Protein AF-A0A923JVB5-F1 (afdb_monomer)

Solvent-accessible surface area (backbone atoms only — not comparable to full-atom values): 5100 Å² total; per-residue (Å²): 138,82,62,31,27,63,38,76,29,56,26,64,45,84,48,101,91,44,76,42,79,76,46,65,43,67,55,70,44,48,46,70,63,52,51,54,51,35,52,52,42,52,52,48,37,53,51,34,52,55,46,27,76,74,33,71,91,47,27,66,64,33,50,53,51,36,51,53,42,50,38,50,39,48,20,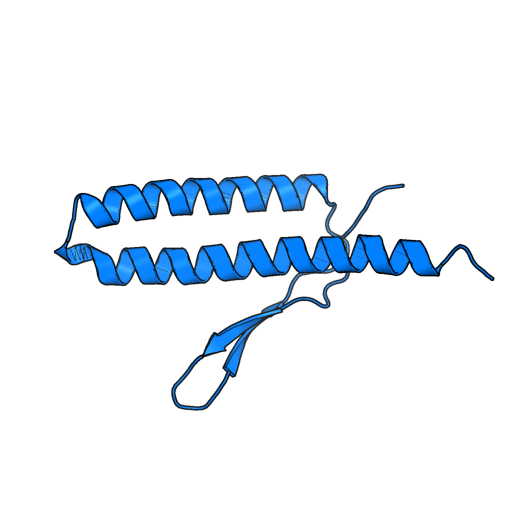51,52,51,15,39,49,51,31,56,54,56,55,71,65,70,80,76,126

Mean predicted aligned error: 5.57 Å

Organism: NCBI:txid2745493

Secondary structure (DSSP, 8-state):
---B--S--EEEEEETTEEEEEEEPPTT-BHHHHHHHHHHHHHHHHHHHHHHHH-GGGHHHHHHHHHHHHHHHHHHHHHHHHHHHHHHTTT--

Foldseek 3Di:
DWQWFPQPFFQWDQDPVGTDTPDTDDTDHTPVVLVVLLVVLVVLLVVLVVVCVVDVVCVVVSVVSNVVSVSVSVRSVVRSVVSVVVVVPPPPD

Structure (mmCIF, N/CA/C/O backbone):
data_AF-A0A923JVB5-F1
#
_entry.id   AF-A0A923JVB5-F1
#
loop_
_atom_site.group_PDB
_atom_site.id
_atom_site.type_symbol
_atom_site.label_atom_id
_atom_site.label_alt_id
_atom_site.label_comp_id
_atom_site.label_asym_id
_atom_site.label_entity_id
_atom_site.label_seq_id
_atom_site.pdbx_PDB_ins_code
_atom_site.Cartn_x
_atom_site.Cartn_y
_atom_site.Cartn_z
_atom_site.occupancy
_atom_site.B_iso_or_equiv
_atom_site.auth_seq_id
_atom_site.auth_comp_id
_atom_site.auth_asym_id
_atom_site.auth_atom_id
_atom_site.pdbx_PDB_model_num
ATOM 1 N N . MET A 1 1 ? -3.505 5.430 25.026 1.00 55.50 1 MET A N 1
ATOM 2 C CA . MET A 1 1 ? -4.401 4.994 23.932 1.00 55.50 1 MET A CA 1
ATOM 3 C C . MET A 1 1 ? -3.527 4.466 22.805 1.00 55.50 1 MET A C 1
ATOM 5 O O . MET A 1 1 ? -2.478 5.060 22.587 1.00 55.50 1 MET A O 1
ATOM 9 N N . LYS A 1 2 ? -3.862 3.338 22.166 1.00 83.06 2 LYS A N 1
ATOM 10 C CA . LYS A 1 2 ? -3.086 2.809 21.029 1.00 83.06 2 LYS A CA 1
ATOM 11 C C . LYS A 1 2 ? -3.982 2.838 19.795 1.00 83.06 2 LYS A C 1
ATOM 13 O O . LYS A 1 2 ? -4.898 2.026 19.730 1.00 83.06 2 LYS A O 1
ATOM 18 N N . LEU A 1 3 ? -3.707 3.766 18.876 1.00 93.81 3 LEU A N 1
ATOM 19 C CA . LEU A 1 3 ? -4.391 3.870 17.588 1.00 93.81 3 LEU A CA 1
ATOM 20 C C . LEU A 1 3 ? -4.276 2.548 16.823 1.00 93.81 3 LEU A C 1
ATOM 22 O O . LEU A 1 3 ? -3.199 1.936 16.789 1.00 93.81 3 LEU A O 1
ATOM 26 N N . LYS A 1 4 ? -5.380 2.128 16.206 1.00 95.50 4 LYS A N 1
ATOM 27 C CA . LYS A 1 4 ? -5.457 0.912 15.400 1.00 95.50 4 LYS A CA 1
ATOM 28 C C . LYS A 1 4 ? -6.229 1.141 14.109 1.00 95.50 4 LYS A C 1
ATOM 30 O O . LYS A 1 4 ? -7.029 2.068 14.016 1.00 95.50 4 LYS A O 1
ATOM 35 N N . THR A 1 5 ? -6.010 0.259 13.144 1.00 96.56 5 THR A N 1
ATOM 36 C CA . THR A 1 5 ? -6.815 0.190 11.922 1.00 96.56 5 THR A CA 1
ATOM 37 C C . THR A 1 5 ? -8.267 -0.207 12.222 1.00 96.56 5 THR A C 1
ATOM 39 O O . THR A 1 5 ? -8.550 -1.010 13.115 1.00 96.56 5 THR A O 1
ATOM 42 N N . THR A 1 6 ? -9.190 0.354 11.452 1.00 96.06 6 THR A N 1
ATOM 43 C CA . THR A 1 6 ? -10.643 0.136 11.459 1.00 96.06 6 THR A CA 1
ATOM 44 C C . THR A 1 6 ? -11.106 -0.883 10.413 1.00 96.06 6 THR A C 1
ATOM 46 O O . THR A 1 6 ? -12.158 -1.493 10.588 1.00 96.06 6 THR A O 1
ATOM 49 N N . GLY A 1 7 ? -10.320 -1.103 9.354 1.00 95.62 7 GLY A N 1
ATOM 50 C CA . GLY A 1 7 ? -10.622 -2.030 8.259 1.00 95.62 7 GLY A CA 1
ATOM 51 C C . GLY A 1 7 ? -11.683 -1.542 7.264 1.00 95.62 7 GLY A C 1
ATOM 52 O O . GLY A 1 7 ? -12.302 -2.347 6.564 1.00 95.62 7 GLY A O 1
ATOM 53 N N . VAL A 1 8 ? -11.912 -0.231 7.218 1.00 95.19 8 VAL A N 1
ATOM 54 C CA . VAL A 1 8 ? -12.878 0.431 6.333 1.00 95.19 8 VAL A CA 1
ATOM 55 C C . VAL A 1 8 ? -12.228 0.835 5.013 1.00 95.19 8 VAL A C 1
ATOM 57 O O . VAL A 1 8 ? -12.873 0.758 3.967 1.00 95.19 8 VAL A O 1
ATOM 60 N N . ALA A 1 9 ? -10.967 1.269 5.036 1.00 96.19 9 ALA A N 1
ATOM 61 C CA . ALA A 1 9 ? -10.304 1.754 3.839 1.00 96.19 9 ALA A CA 1
ATOM 62 C C . ALA A 1 9 ? -9.933 0.606 2.894 1.00 96.19 9 ALA A C 1
ATOM 64 O O . ALA A 1 9 ? -9.543 -0.500 3.291 1.00 96.19 9 ALA A O 1
ATOM 65 N N . THR A 1 10 ? -10.021 0.909 1.604 1.00 96.56 10 THR A N 1
ATOM 66 C CA . THR A 1 10 ? -9.784 -0.037 0.518 1.00 96.56 10 THR A CA 1
ATOM 67 C C . THR A 1 10 ? -8.914 0.597 -0.548 1.00 96.56 10 THR A C 1
ATOM 69 O O . THR A 1 10 ? -9.052 1.784 -0.844 1.00 96.56 10 THR A O 1
ATOM 72 N N . PHE A 1 11 ? -8.100 -0.214 -1.208 1.00 95.75 11 PHE A N 1
ATOM 73 C CA . PHE A 1 11 ? -7.459 0.157 -2.455 1.00 95.75 11 PHE A CA 1
ATOM 74 C C . PHE A 1 11 ? -8.185 -0.511 -3.627 1.00 95.75 11 PHE A C 1
ATOM 76 O O . PHE A 1 11 ? -8.325 -1.735 -3.676 1.00 95.75 11 PHE A O 1
ATOM 83 N N . ALA A 1 12 ? -8.622 0.304 -4.587 1.00 94.06 12 ALA A N 1
ATOM 84 C CA . ALA A 1 12 ? -9.270 -0.143 -5.812 1.00 94.06 12 ALA A CA 1
ATOM 85 C C . ALA A 1 12 ? -8.497 0.333 -7.046 1.00 94.06 12 ALA A C 1
ATOM 87 O O . ALA A 1 12 ? -7.988 1.453 -7.077 1.00 94.06 12 ALA A O 1
ATOM 88 N N . CYS A 1 13 ? -8.447 -0.513 -8.072 1.00 90.19 13 CYS A N 1
ATOM 89 C CA . CYS A 1 13 ? -7.848 -0.202 -9.364 1.00 90.19 13 CYS A CA 1
ATOM 90 C C . CYS A 1 13 ? -8.941 0.022 -10.406 1.00 90.19 13 CYS A C 1
ATOM 92 O O . CYS A 1 13 ? -9.923 -0.722 -10.465 1.00 90.19 13 CYS A O 1
ATOM 94 N N . ASP A 1 14 ? -8.738 1.013 -11.268 1.00 87.56 14 ASP A N 1
ATOM 95 C CA . ASP A 1 14 ? -9.576 1.199 -12.444 1.00 87.56 14 ASP A CA 1
ATOM 96 C C . ASP A 1 14 ? -9.285 0.093 -13.466 1.00 87.56 14 ASP A C 1
ATOM 98 O O . ASP A 1 14 ? -8.131 -0.224 -13.775 1.00 87.56 14 ASP A O 1
ATOM 102 N N . THR A 1 15 ? -10.345 -0.516 -13.985 1.00 85.88 15 THR A N 1
ATOM 103 C CA . THR A 1 15 ? -10.297 -1.503 -15.067 1.00 85.88 15 THR A CA 1
ATOM 104 C C . THR A 1 15 ? -11.277 -1.090 -16.166 1.00 85.88 15 THR A C 1
ATOM 106 O O . THR A 1 15 ? -12.193 -0.307 -15.900 1.00 85.88 15 THR A O 1
ATOM 109 N N . PRO A 1 16 ? -11.184 -1.654 -17.385 1.00 88.69 16 PRO A N 1
ATOM 110 C CA . PRO A 1 16 ? -12.165 -1.387 -18.440 1.00 88.69 16 PRO A CA 1
ATOM 111 C C . PRO A 1 16 ? -13.620 -1.712 -18.054 1.00 88.69 16 PRO A C 1
ATOM 113 O O . PRO A 1 16 ? -14.544 -1.231 -18.700 1.00 88.69 16 PRO A O 1
ATOM 116 N N . LYS A 1 17 ? -13.837 -2.528 -17.012 1.00 89.06 17 LYS A N 1
ATOM 117 C CA . LYS A 1 17 ? -15.163 -2.917 -16.502 1.00 89.06 17 LYS A CA 1
ATOM 118 C C . LYS A 1 17 ? -15.611 -2.095 -15.282 1.00 89.06 17 LYS A C 1
ATOM 120 O O . LYS A 1 17 ? -16.655 -2.393 -14.711 1.00 89.06 17 LYS A O 1
ATOM 125 N N . GLY A 1 18 ? -14.834 -1.087 -14.879 1.00 90.75 18 GLY A N 1
ATOM 126 C CA . GLY A 1 18 ? -15.065 -0.267 -13.688 1.00 90.75 18 GLY A CA 1
ATOM 127 C C . GLY A 1 18 ? -13.990 -0.446 -12.614 1.00 90.75 18 GLY A C 1
ATOM 128 O O . GLY A 1 18 ? -12.952 -1.074 -12.845 1.00 90.75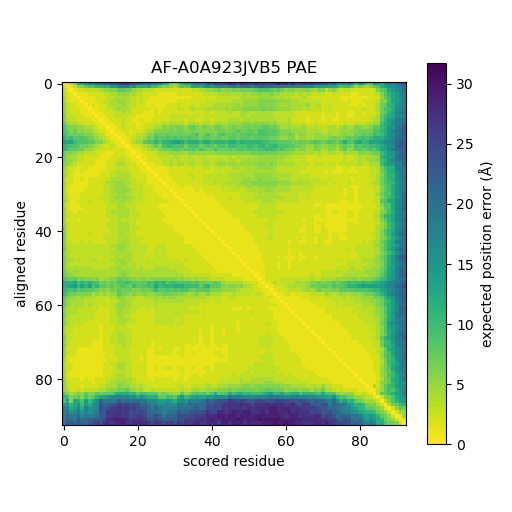 18 GLY A O 1
ATOM 129 N N . LYS A 1 19 ? -14.235 0.124 -11.430 1.00 90.44 19 LYS A N 1
ATOM 130 C CA . LYS A 1 19 ? -13.340 0.007 -10.271 1.00 90.44 19 LYS A CA 1
ATOM 131 C C . LYS A 1 19 ? -13.455 -1.368 -9.629 1.00 90.44 19 LYS A C 1
ATOM 133 O O . LYS A 1 19 ? -14.552 -1.807 -9.299 1.00 90.44 19 LYS A O 1
ATOM 138 N N . VAL A 1 20 ? -12.312 -2.010 -9.416 1.00 93.69 20 VAL A N 1
ATOM 139 C CA . VAL A 1 20 ? -12.206 -3.297 -8.727 1.00 93.69 20 VAL A CA 1
ATOM 140 C C . VAL A 1 20 ? -11.436 -3.090 -7.432 1.00 93.69 20 VAL A C 1
ATOM 142 O O . VAL A 1 20 ? -10.294 -2.634 -7.464 1.00 93.69 20 VAL A O 1
ATOM 145 N N . GLU A 1 21 ? -12.060 -3.418 -6.300 1.00 94.44 21 GLU A N 1
ATOM 146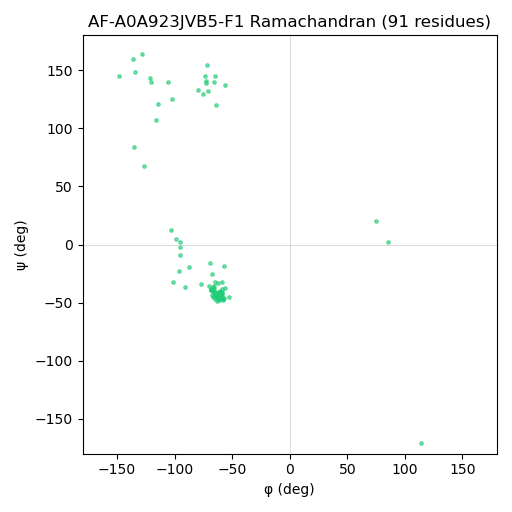 C CA . GLU A 1 21 ? -11.385 -3.485 -5.001 1.00 94.44 21 GLU A CA 1
ATOM 147 C C . GLU A 1 21 ? -10.327 -4.594 -5.052 1.00 94.44 21 GLU A C 1
ATOM 149 O O . GLU A 1 21 ? -10.641 -5.748 -5.338 1.00 94.44 21 GLU A O 1
ATOM 154 N N . LEU A 1 22 ? -9.065 -4.232 -4.828 1.00 93.38 22 LEU A N 1
ATOM 155 C CA . LEU A 1 22 ? -7.939 -5.167 -4.838 1.00 93.38 22 LEU A CA 1
ATOM 156 C C . LEU A 1 22 ? -7.495 -5.539 -3.426 1.00 93.38 22 LEU A C 1
ATOM 158 O O . LEU A 1 22 ? -7.014 -6.648 -3.209 1.00 93.38 22 LEU A O 1
ATOM 162 N N . LEU A 1 23 ? -7.634 -4.612 -2.478 1.00 93.88 23 LEU A N 1
ATOM 163 C CA . LEU A 1 23 ? -7.255 -4.822 -1.088 1.00 93.88 23 LEU A CA 1
ATOM 164 C C . LEU A 1 23 ? -8.169 -4.034 -0.153 1.00 93.88 23 LEU A C 1
ATOM 166 O O . LEU A 1 23 ? -8.547 -2.899 -0.445 1.00 93.88 23 LEU A O 1
ATOM 170 N N . ARG A 1 24 ? -8.435 -4.622 1.012 1.00 96.25 24 ARG A N 1
ATOM 171 C CA . ARG A 1 24 ? -9.050 -3.976 2.170 1.00 96.25 24 ARG A CA 1
ATOM 172 C C . ARG A 1 24 ? -8.104 -4.056 3.356 1.00 96.25 24 ARG A C 1
ATOM 174 O O . ARG A 1 24 ? -7.462 -5.087 3.556 1.00 96.25 24 ARG A O 1
ATOM 181 N N . VAL A 1 25 ? -8.013 -2.980 4.129 1.00 96.94 25 VAL A N 1
ATOM 182 C CA . VAL A 1 25 ? -7.181 -2.962 5.334 1.00 96.94 25 VAL A CA 1
ATOM 183 C C . VAL A 1 25 ? -7.745 -3.933 6.372 1.00 96.94 25 VAL A C 1
ATOM 185 O O . VAL A 1 25 ? -8.956 -4.054 6.544 1.00 96.94 25 VAL A O 1
ATOM 188 N N . MET A 1 26 ? -6.866 -4.652 7.069 1.00 95.81 26 MET A N 1
ATOM 189 C CA . MET A 1 26 ? -7.278 -5.505 8.181 1.00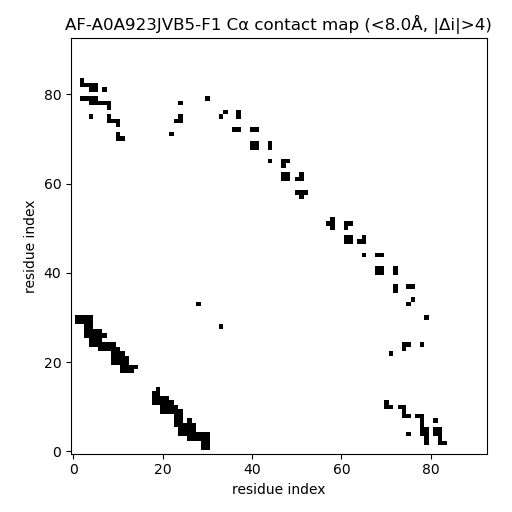 95.81 26 MET A CA 1
ATOM 190 C C . MET A 1 26 ? -7.491 -4.660 9.441 1.00 95.81 26 MET A C 1
ATOM 192 O O . MET A 1 26 ? -6.614 -3.857 9.770 1.00 95.81 26 MET A O 1
ATOM 196 N N . PRO A 1 27 ? -8.603 -4.837 10.175 1.00 96.25 27 PRO A N 1
ATOM 197 C CA . PRO A 1 27 ? -8.850 -4.104 11.411 1.00 96.25 27 PRO A CA 1
ATOM 198 C C . PRO A 1 27 ? -7.944 -4.581 12.556 1.00 96.25 27 PRO A C 1
ATOM 200 O O . PRO A 1 27 ? -7.537 -5.741 12.612 1.00 96.25 27 PRO A O 1
ATOM 203 N N . GLY A 1 28 ? -7.691 -3.696 13.521 1.00 95.06 28 GLY A N 1
ATOM 204 C CA . GLY A 1 28 ? -7.041 -4.020 14.792 1.00 95.06 28 GLY A CA 1
ATOM 205 C C . GLY A 1 28 ? -5.509 -4.026 14.792 1.00 95.06 28 GLY A C 1
ATOM 206 O O . GLY A 1 28 ? -4.926 -4.288 15.848 1.00 95.06 28 GLY A O 1
ATOM 207 N N . LEU A 1 29 ? -4.861 -3.707 13.668 1.00 95.94 29 LEU A N 1
ATOM 208 C CA . LEU A 1 29 ? -3.404 -3.579 13.565 1.00 95.94 29 LEU A CA 1
ATOM 209 C C . LEU A 1 29 ? -2.930 -2.306 14.265 1.00 95.94 29 LEU A C 1
ATOM 211 O O . LEU A 1 29 ? -3.591 -1.271 14.171 1.00 95.94 29 LEU A O 1
ATOM 215 N N . ALA A 1 30 ? -1.797 -2.363 14.969 1.00 95.94 30 ALA A N 1
ATOM 216 C CA . ALA A 1 30 ? -1.278 -1.200 15.677 1.00 95.94 30 ALA A CA 1
ATOM 217 C C . ALA A 1 30 ? -0.705 -0.165 14.699 1.00 95.94 30 ALA A C 1
ATOM 219 O O . ALA A 1 30 ? 0.011 -0.508 13.759 1.00 95.94 30 ALA A O 1
ATOM 220 N N . ALA A 1 31 ? -0.969 1.118 14.957 1.00 96.31 31 ALA A N 1
ATOM 221 C CA . ALA A 1 31 ? -0.519 2.202 14.085 1.00 96.31 31 ALA A CA 1
ATOM 222 C C . ALA A 1 31 ? 0.997 2.221 13.849 1.00 96.31 31 ALA A C 1
ATOM 224 O O . ALA A 1 31 ? 1.433 2.501 12.741 1.00 96.31 31 ALA A O 1
ATOM 225 N N . GLU A 1 32 ? 1.801 1.906 14.866 1.00 95.88 32 GLU A N 1
ATOM 226 C CA . GLU A 1 32 ? 3.262 1.872 14.742 1.00 95.88 32 GLU A CA 1
ATOM 227 C C . GLU A 1 32 ? 3.731 0.828 13.719 1.00 95.88 32 GLU A C 1
ATOM 229 O O . GLU A 1 32 ? 4.531 1.146 12.842 1.00 95.88 32 GLU A O 1
ATOM 234 N N . GLU A 1 33 ? 3.186 -0.389 13.783 1.00 95.38 33 GLU A N 1
ATOM 235 C CA . GLU A 1 33 ? 3.509 -1.482 12.857 1.00 95.38 33 GLU A CA 1
ATOM 236 C C . GLU A 1 33 ? 3.080 -1.120 11.430 1.00 95.38 33 GLU A C 1
ATOM 238 O O . GLU A 1 33 ? 3.855 -1.238 10.481 1.00 95.38 33 GLU A O 1
ATOM 243 N N . VAL A 1 34 ? 1.867 -0.579 11.293 1.00 97.25 34 VAL A N 1
ATOM 244 C CA . VAL A 1 34 ? 1.322 -0.152 10.002 1.00 97.25 34 VAL A CA 1
ATOM 245 C C . VAL A 1 34 ? 2.153 0.976 9.387 1.00 97.25 34 VAL A C 1
ATOM 247 O O . VAL A 1 34 ? 2.466 0.930 8.199 1.00 97.25 34 VAL A O 1
ATOM 250 N N . LEU A 1 35 ? 2.553 1.979 10.172 1.00 97.56 35 LEU A N 1
ATOM 251 C CA . LEU A 1 35 ? 3.379 3.085 9.683 1.00 97.56 35 LEU A CA 1
ATOM 252 C C . LEU A 1 35 ? 4.783 2.618 9.287 1.00 97.56 35 LEU A C 1
ATOM 254 O O . LEU A 1 35 ? 5.319 3.096 8.287 1.00 97.56 35 LEU A O 1
ATOM 258 N N . GLN A 1 36 ? 5.369 1.658 10.009 1.00 98.00 36 GLN A N 1
ATOM 259 C CA . GLN A 1 36 ? 6.628 1.034 9.598 1.00 98.00 36 GLN A CA 1
ATOM 260 C C . GLN A 1 36 ? 6.491 0.337 8.239 1.00 98.00 36 GLN A C 1
ATOM 262 O O . GLN A 1 36 ? 7.370 0.481 7.386 1.00 98.00 36 GLN A O 1
ATOM 267 N N . ASP A 1 37 ? 5.394 -0.379 8.001 1.00 96.56 37 ASP A N 1
ATOM 268 C CA . ASP A 1 37 ? 5.146 -1.030 6.713 1.00 96.56 37 ASP A CA 1
ATOM 269 C C . ASP A 1 37 ? 4.898 -0.022 5.587 1.00 96.56 37 ASP A C 1
ATOM 271 O O . ASP A 1 37 ? 5.460 -0.171 4.499 1.00 96.56 37 ASP A O 1
ATOM 275 N N . VAL A 1 38 ? 4.170 1.064 5.856 1.00 98.06 38 VAL A N 1
ATOM 276 C CA . VAL A 1 38 ? 4.012 2.187 4.917 1.00 98.06 38 VAL A CA 1
ATOM 277 C C . VAL A 1 38 ? 5.376 2.768 4.532 1.00 98.06 38 VAL A C 1
ATOM 279 O O . VAL A 1 38 ? 5.654 2.952 3.347 1.00 98.06 38 VAL A O 1
ATOM 282 N N . VAL A 1 39 ? 6.274 2.996 5.495 1.00 98.19 39 VAL A N 1
ATOM 283 C CA . VAL A 1 39 ? 7.631 3.500 5.216 1.00 98.19 39 VAL A CA 1
ATOM 284 C C . VAL A 1 39 ? 8.422 2.528 4.334 1.00 98.19 39 VAL A C 1
ATOM 286 O O . VAL A 1 39 ? 9.094 2.967 3.394 1.00 98.19 39 VAL A O 1
ATOM 289 N N . LYS A 1 40 ? 8.321 1.212 4.568 1.00 98.12 40 LYS A N 1
ATOM 290 C CA . LYS A 1 40 ? 8.950 0.195 3.703 1.00 98.12 40 LYS A CA 1
ATOM 291 C C . LYS A 1 40 ? 8.395 0.253 2.275 1.00 98.12 40 LYS A C 1
ATOM 293 O O . LYS A 1 40 ? 9.178 0.211 1.325 1.00 98.12 40 LYS A O 1
ATOM 298 N N . MET A 1 41 ? 7.077 0.400 2.109 1.00 97.88 41 MET A N 1
ATOM 299 C CA . MET A 1 41 ? 6.442 0.533 0.789 1.00 97.88 41 MET A CA 1
ATOM 300 C C . MET A 1 41 ? 6.933 1.781 0.045 1.00 97.88 41 MET A C 1
ATOM 302 O O . MET A 1 41 ? 7.338 1.681 -1.113 1.00 97.88 41 MET A O 1
ATOM 306 N N . LEU A 1 42 ? 6.984 2.938 0.712 1.00 96.62 42 LEU A N 1
ATOM 307 C CA . LEU A 1 42 ? 7.468 4.192 0.118 1.00 96.62 42 LEU A CA 1
ATOM 308 C C . LEU A 1 42 ? 8.964 4.136 -0.234 1.00 96.62 42 LEU A C 1
ATOM 310 O O . LEU A 1 42 ? 9.395 4.646 -1.273 1.00 96.62 42 LEU A O 1
ATOM 314 N N . SER A 1 43 ? 9.761 3.454 0.590 1.00 97.75 43 SER A N 1
ATOM 315 C CA . SER A 1 43 ? 11.181 3.208 0.311 1.00 97.75 43 SER A CA 1
ATOM 316 C C . SER A 1 43 ? 11.354 2.323 -0.928 1.00 97.75 43 SER A C 1
ATOM 318 O O . SER A 1 43 ? 12.177 2.613 -1.797 1.00 97.75 43 SER A O 1
ATOM 320 N N . CYS A 1 44 ? 10.524 1.284 -1.064 1.00 97.75 44 CYS A N 1
ATOM 321 C CA . CYS A 1 44 ? 10.493 0.443 -2.257 1.00 97.75 44 CYS A CA 1
ATOM 322 C C . CYS A 1 44 ? 10.099 1.247 -3.504 1.00 97.75 44 CYS A C 1
ATOM 324 O O . CYS A 1 44 ? 10.779 1.161 -4.522 1.00 97.75 44 CYS A O 1
ATOM 326 N N . MET A 1 45 ? 9.069 2.092 -3.419 1.00 96.75 45 MET A N 1
ATOM 327 C CA . MET A 1 45 ? 8.664 2.971 -4.521 1.00 96.75 45 MET A CA 1
ATOM 328 C C . MET A 1 45 ? 9.781 3.920 -4.966 1.00 96.75 45 MET A C 1
ATOM 330 O O . MET A 1 45 ? 9.953 4.151 -6.164 1.00 96.75 45 MET A O 1
ATOM 334 N N . THR A 1 46 ? 10.561 4.442 -4.018 1.00 96.00 46 THR A N 1
ATOM 335 C CA . THR A 1 46 ? 11.721 5.296 -4.312 1.00 96.00 46 THR A CA 1
ATOM 336 C C . THR A 1 46 ? 12.749 4.533 -5.152 1.00 96.00 46 THR A C 1
ATOM 338 O O . THR A 1 46 ? 13.216 5.028 -6.179 1.00 96.00 46 THR A O 1
ATOM 341 N N . GLU A 1 47 ? 13.040 3.285 -4.783 1.00 96.75 47 GLU A N 1
ATOM 342 C CA . GLU A 1 47 ? 13.949 2.423 -5.541 1.00 96.75 47 GLU A CA 1
ATOM 343 C C . GLU A 1 47 ? 13.372 2.005 -6.905 1.00 96.75 47 GLU A C 1
ATOM 345 O O . GLU A 1 47 ? 14.101 1.988 -7.897 1.00 96.75 47 GLU A O 1
ATOM 350 N N . LEU A 1 48 ? 12.068 1.721 -6.996 1.00 96.50 48 LEU A N 1
ATOM 351 C CA . LEU A 1 48 ? 11.398 1.435 -8.271 1.00 96.50 48 LEU A CA 1
ATOM 352 C C . LEU A 1 48 ? 11.497 2.623 -9.229 1.00 96.50 48 LEU A C 1
ATOM 354 O O . LEU A 1 48 ? 11.825 2.438 -10.398 1.00 96.50 48 LEU A O 1
ATOM 358 N N . THR A 1 49 ? 11.293 3.839 -8.719 1.00 94.50 49 THR A N 1
ATOM 359 C CA . THR A 1 49 ? 11.417 5.081 -9.495 1.00 94.50 49 THR A CA 1
ATOM 360 C C . THR A 1 49 ? 12.841 5.248 -10.016 1.00 94.50 49 THR A C 1
ATOM 362 O O . THR A 1 49 ? 13.052 5.483 -11.206 1.00 94.50 49 THR A O 1
ATOM 365 N N . ARG A 1 50 ? 13.841 5.034 -9.152 1.00 95.94 50 ARG A N 1
ATOM 366 C CA . ARG A 1 50 ? 15.256 5.086 -9.538 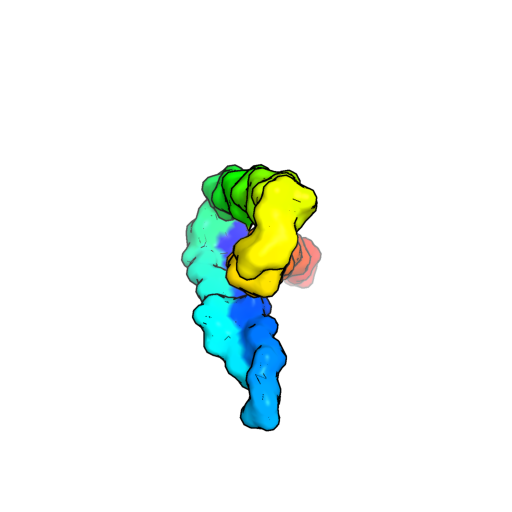1.00 95.94 50 ARG A CA 1
ATOM 367 C C . ARG A 1 50 ? 15.589 4.065 -10.630 1.00 95.94 50 ARG A C 1
ATOM 369 O O . ARG A 1 50 ? 16.311 4.383 -11.572 1.00 95.94 50 ARG A O 1
ATOM 376 N N . ARG A 1 51 ? 15.068 2.838 -10.523 1.00 95.81 51 ARG A N 1
ATOM 377 C CA . ARG A 1 51 ? 15.271 1.784 -11.531 1.00 95.81 51 ARG A CA 1
ATOM 378 C C . ARG A 1 51 ? 14.575 2.098 -12.845 1.00 95.81 51 ARG A C 1
ATOM 380 O O . ARG A 1 51 ? 15.179 1.864 -13.883 1.00 95.81 51 ARG A O 1
ATOM 387 N N . ALA A 1 52 ? 13.371 2.659 -12.800 1.00 94.94 52 ALA A N 1
ATOM 388 C CA . ALA A 1 52 ? 12.619 3.044 -13.989 1.00 94.94 52 ALA A CA 1
ATOM 389 C C . ALA A 1 52 ? 13.394 4.085 -14.810 1.00 94.94 52 ALA A C 1
ATOM 391 O O . ALA A 1 52 ? 13.510 3.960 -16.024 1.00 94.94 52 ALA A O 1
ATOM 392 N N . MET A 1 53 ? 14.039 5.047 -14.145 1.00 93.06 53 MET A N 1
ATOM 393 C CA . MET A 1 53 ? 14.920 6.009 -14.817 1.00 93.06 53 MET A CA 1
ATOM 394 C C . MET A 1 53 ? 16.165 5.362 -15.446 1.00 93.06 53 MET A C 1
ATOM 396 O O . MET A 1 53 ? 16.656 5.840 -16.463 1.00 93.06 53 MET A O 1
ATOM 400 N N . ALA A 1 54 ? 16.692 4.294 -14.840 1.00 95.00 54 ALA A N 1
ATOM 401 C CA . ALA A 1 54 ? 17.900 3.611 -15.307 1.00 95.00 54 ALA A CA 1
ATOM 402 C C . ALA A 1 54 ? 17.633 2.518 -16.358 1.00 95.00 54 ALA A C 1
ATOM 404 O O . ALA A 1 54 ? 18.563 2.101 -17.047 1.00 95.00 54 ALA A O 1
ATOM 405 N N . ARG A 1 55 ? 16.395 2.016 -16.452 1.00 92.62 55 ARG A N 1
ATOM 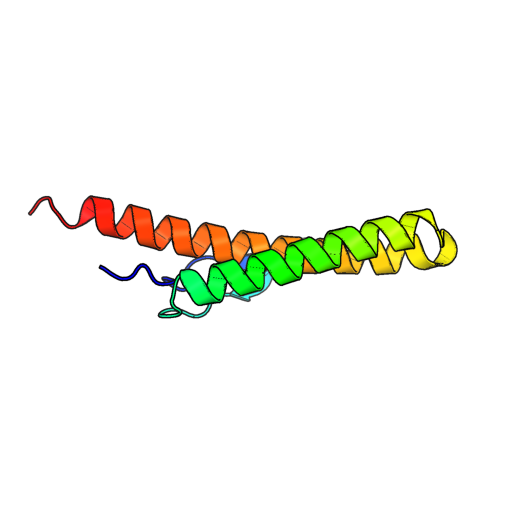406 C CA . ARG A 1 55 ? 15.986 0.909 -17.330 1.00 92.62 55 ARG A CA 1
ATOM 407 C C . ARG A 1 55 ? 14.666 1.247 -18.028 1.00 92.62 55 ARG A C 1
ATOM 409 O O . ARG A 1 55 ? 13.607 0.839 -17.550 1.00 92.62 55 ARG A O 1
ATOM 416 N N . PRO A 1 56 ? 14.719 1.979 -19.154 1.00 86.81 56 PRO A N 1
ATOM 417 C CA . PRO A 1 56 ? 13.524 2.388 -19.887 1.00 86.81 56 PRO A CA 1
ATOM 418 C C . PRO A 1 56 ? 12.657 1.215 -20.357 1.00 86.81 56 PRO A C 1
ATOM 420 O O . PRO A 1 56 ? 11.439 1.335 -20.361 1.00 86.81 56 PRO A O 1
ATOM 423 N N . ASP A 1 57 ? 13.258 0.067 -20.675 1.00 94.19 57 ASP A N 1
ATOM 424 C CA . ASP A 1 57 ? 12.513 -1.121 -21.118 1.00 94.19 57 ASP A CA 1
ATOM 425 C C . ASP A 1 57 ? 11.644 -1.727 -19.997 1.00 94.19 57 ASP A C 1
ATOM 427 O O . ASP A 1 57 ? 10.613 -2.337 -20.267 1.00 94.19 57 ASP A O 1
ATOM 431 N N . ASP A 1 58 ? 12.012 -1.499 -18.729 1.00 94.81 58 ASP A N 1
ATOM 432 C CA . ASP A 1 58 ? 11.285 -1.992 -17.552 1.00 94.81 58 ASP A CA 1
ATOM 433 C C . ASP A 1 58 ? 10.301 -0.946 -16.979 1.00 94.81 58 ASP A C 1
ATOM 435 O O . ASP A 1 58 ? 9.606 -1.226 -15.996 1.00 94.81 58 ASP A O 1
ATOM 439 N N . VAL A 1 59 ? 10.232 0.269 -17.551 1.00 94.94 59 VAL A N 1
ATOM 440 C CA . VAL A 1 59 ? 9.470 1.409 -16.996 1.00 94.94 59 VAL A CA 1
ATOM 441 C C . VAL A 1 59 ? 8.026 1.043 -16.697 1.00 94.94 59 VAL A C 1
ATOM 443 O O . VAL A 1 59 ? 7.528 1.370 -15.622 1.00 94.94 59 VAL A O 1
ATOM 446 N N . GLU A 1 60 ? 7.351 0.355 -17.617 1.00 95.06 60 GLU A N 1
ATOM 447 C CA . GLU A 1 60 ? 5.930 0.048 -17.469 1.00 95.06 60 GLU A CA 1
ATOM 448 C C . GLU A 1 60 ? 5.685 -0.843 -16.246 1.00 95.06 60 GLU A C 1
ATOM 450 O O . GLU A 1 60 ? 4.857 -0.525 -15.389 1.00 95.06 60 GLU A O 1
ATOM 455 N N . VAL A 1 61 ? 6.460 -1.922 -16.114 1.00 95.75 61 VAL A N 1
ATOM 456 C CA . VAL A 1 61 ? 6.343 -2.883 -15.009 1.00 95.75 61 VAL A CA 1
ATOM 457 C C . VAL A 1 61 ? 6.703 -2.231 -13.673 1.00 95.75 61 VAL A C 1
ATOM 459 O O . VAL A 1 61 ? 6.015 -2.440 -12.667 1.00 95.75 61 VAL A O 1
ATOM 462 N N . LEU A 1 62 ? 7.753 -1.408 -13.650 1.00 96.69 62 LEU A N 1
ATOM 463 C CA . LEU A 1 62 ? 8.202 -0.716 -12.442 1.00 96.69 62 LEU A CA 1
ATOM 464 C C . LEU A 1 62 ? 7.181 0.334 -11.984 1.00 96.69 62 LEU A C 1
ATOM 466 O O . LEU A 1 62 ? 6.845 0.384 -10.799 1.00 96.69 62 LEU A O 1
ATOM 470 N N . MET A 1 63 ? 6.620 1.112 -12.912 1.00 93.75 63 MET A N 1
ATOM 471 C CA . MET A 1 63 ? 5.588 2.108 -12.609 1.00 93.75 63 MET A CA 1
ATOM 472 C C . MET A 1 63 ? 4.272 1.451 -12.180 1.00 93.75 63 MET A C 1
ATOM 474 O O . MET A 1 63 ? 3.647 1.907 -11.222 1.00 93.75 63 MET A O 1
ATOM 478 N N . ARG A 1 64 ? 3.874 0.339 -12.815 1.00 94.19 64 ARG A N 1
ATOM 479 C CA . ARG A 1 64 ? 2.710 -0.464 -12.402 1.00 94.19 64 ARG A CA 1
ATOM 480 C C . ARG A 1 64 ? 2.883 -1.008 -10.980 1.00 94.19 64 ARG A C 1
ATOM 482 O O . ARG A 1 64 ? 1.955 -0.935 -10.178 1.00 94.19 64 ARG A O 1
ATOM 489 N N . SER A 1 65 ? 4.076 -1.501 -10.647 1.00 95.69 65 SER A N 1
ATOM 490 C CA . SER A 1 65 ? 4.404 -1.969 -9.292 1.00 95.69 65 SER A CA 1
ATOM 491 C C . SER A 1 65 ? 4.323 -0.829 -8.272 1.00 95.69 65 SER A C 1
ATOM 493 O O . SER A 1 65 ? 3.717 -0.986 -7.211 1.00 95.69 65 SER A O 1
ATOM 495 N N . GLY A 1 66 ? 4.863 0.343 -8.621 1.00 95.56 66 GLY A N 1
ATOM 496 C CA . GLY A 1 66 ? 4.772 1.550 -7.801 1.00 95.56 66 GLY A CA 1
ATOM 497 C C . GLY A 1 66 ? 3.330 2.006 -7.571 1.00 95.56 66 GLY A C 1
ATOM 498 O O . GLY A 1 66 ? 2.975 2.342 -6.445 1.00 95.56 66 GLY A O 1
ATOM 499 N N . TYR A 1 67 ? 2.475 1.949 -8.597 1.00 94.31 67 TYR A N 1
ATOM 500 C CA . TYR A 1 67 ? 1.048 2.264 -8.484 1.00 94.31 67 TYR A CA 1
ATOM 501 C C . TYR A 1 67 ? 0.341 1.385 -7.441 1.00 94.31 67 TYR A C 1
ATOM 503 O O . TYR A 1 67 ? -0.367 1.909 -6.580 1.00 94.31 67 TYR A O 1
ATOM 511 N N . TYR A 1 68 ? 0.571 0.068 -7.469 1.00 94.81 68 TYR A N 1
ATOM 512 C CA . TYR A 1 68 ? -0.027 -0.854 -6.501 1.00 94.81 68 TYR A CA 1
ATOM 513 C C . TYR A 1 68 ? 0.498 -0.638 -5.076 1.00 94.81 68 TYR A C 1
ATOM 515 O O . TYR A 1 68 ? -0.298 -0.565 -4.141 1.00 94.81 68 TYR A O 1
ATOM 523 N N . LEU A 1 69 ? 1.816 -0.482 -4.902 1.00 96.19 69 LEU A N 1
ATOM 524 C CA . LEU A 1 69 ? 2.419 -0.202 -3.592 1.00 96.19 69 LEU A CA 1
ATOM 525 C C . LEU A 1 69 ? 1.906 1.111 -2.994 1.00 96.19 69 LEU A C 1
ATOM 527 O O . LEU A 1 69 ? 1.538 1.149 -1.822 1.00 96.19 69 LEU A O 1
ATOM 531 N N . ASN A 1 70 ? 1.816 2.163 -3.810 1.00 95.56 70 ASN A N 1
ATOM 532 C CA . ASN A 1 70 ? 1.288 3.454 -3.383 1.00 95.56 70 ASN A CA 1
ATOM 533 C C . ASN A 1 70 ? -0.186 3.358 -2.975 1.00 95.56 70 ASN A C 1
ATOM 535 O O . ASN A 1 70 ? -0.592 3.929 -1.966 1.00 95.56 70 ASN A O 1
ATOM 539 N N . GLY A 1 71 ? -0.986 2.616 -3.744 1.00 95.56 71 GLY A N 1
ATOM 540 C CA . GLY A 1 71 ? -2.389 2.363 -3.433 1.00 95.56 71 GLY A CA 1
ATOM 541 C C . GLY A 1 71 ? -2.586 1.681 -2.079 1.00 95.56 71 GLY A C 1
ATOM 542 O O . GLY A 1 71 ? -3.401 2.132 -1.276 1.00 95.56 71 GLY A O 1
ATOM 543 N N . MET A 1 72 ? -1.795 0.643 -1.796 1.00 96.12 72 MET A N 1
ATOM 544 C CA . MET A 1 72 ? -1.818 -0.058 -0.507 1.00 96.12 72 MET A CA 1
ATOM 545 C C . MET A 1 72 ? -1.366 0.842 0.647 1.00 96.12 72 MET A C 1
ATOM 547 O O . MET A 1 72 ? -2.050 0.917 1.666 1.00 96.12 72 MET A O 1
ATOM 551 N N . ALA A 1 73 ? -0.257 1.568 0.476 1.00 97.75 73 ALA A N 1
ATOM 552 C CA . ALA A 1 73 ? 0.250 2.498 1.482 1.00 97.75 73 ALA A CA 1
ATOM 553 C C . ALA A 1 73 ? -0.781 3.586 1.816 1.00 97.75 73 ALA A C 1
ATOM 555 O O . ALA A 1 73 ? -1.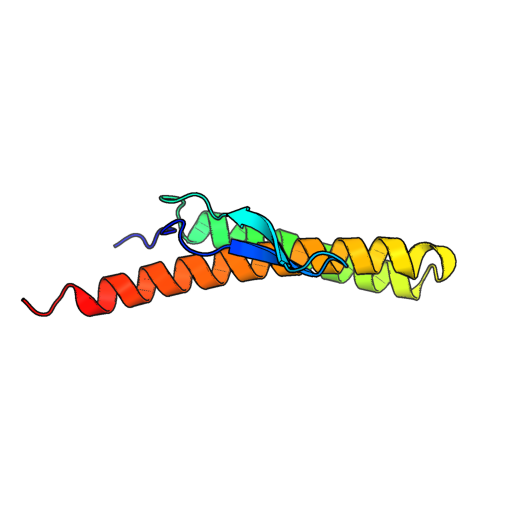026 3.880 2.986 1.00 97.75 73 ALA A O 1
ATOM 556 N N . LYS A 1 74 ? -1.436 4.141 0.791 1.00 97.19 74 LYS A N 1
ATOM 557 C CA . LYS A 1 74 ? -2.500 5.131 0.954 1.00 97.19 74 LYS A CA 1
ATOM 558 C C . LYS A 1 74 ? -3.686 4.561 1.732 1.00 97.19 74 LYS A C 1
ATOM 560 O O . LYS A 1 74 ? -4.111 5.198 2.689 1.00 97.19 74 LYS A O 1
ATOM 565 N N . ALA A 1 75 ? -4.171 3.371 1.373 1.00 97.56 75 ALA A N 1
ATOM 566 C CA . ALA A 1 75 ? -5.287 2.741 2.076 1.00 97.56 75 ALA A CA 1
ATOM 567 C C . ALA A 1 75 ? -4.969 2.515 3.565 1.00 97.56 75 ALA A C 1
ATOM 569 O O . ALA A 1 75 ? -5.806 2.799 4.4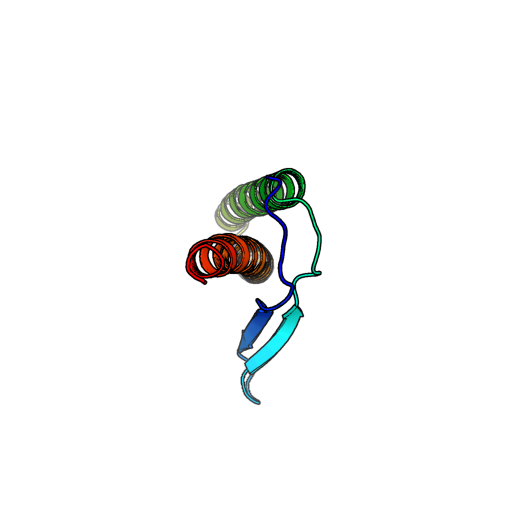13 1.00 97.56 75 ALA A O 1
ATOM 570 N N . LEU A 1 76 ? -3.748 2.081 3.900 1.00 97.94 76 LEU A N 1
ATOM 571 C CA . LEU A 1 76 ? -3.307 1.919 5.292 1.00 97.94 76 LEU A CA 1
ATOM 572 C C . LEU A 1 76 ? -3.325 3.241 6.073 1.00 97.94 76 LEU A C 1
ATOM 574 O O . LEU A 1 76 ? -3.829 3.288 7.194 1.00 97.94 76 LEU A O 1
ATOM 578 N N . VAL A 1 77 ? -2.799 4.319 5.485 1.00 97.38 77 VAL A N 1
ATOM 579 C CA . VAL A 1 77 ? -2.794 5.647 6.119 1.00 97.38 77 VAL A CA 1
ATOM 580 C C . VAL A 1 77 ? -4.214 6.188 6.277 1.00 97.38 77 VAL A C 1
ATOM 582 O O . VAL A 1 77 ? -4.558 6.681 7.348 1.00 97.38 77 VAL A O 1
ATOM 585 N N . GLU A 1 78 ? -5.052 6.073 5.246 1.00 96.81 78 GLU A N 1
ATOM 586 C CA . GLU A 1 78 ? -6.459 6.483 5.304 1.0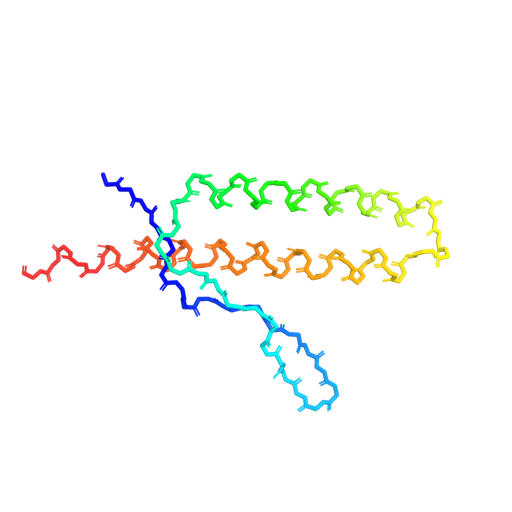0 96.81 78 GLU A CA 1
ATOM 587 C C . GLU A 1 78 ? -7.218 5.732 6.401 1.00 96.81 78 GLU A C 1
ATOM 589 O O . GLU A 1 78 ? -7.965 6.347 7.157 1.00 96.81 78 GLU A O 1
ATOM 594 N N . ASP A 1 79 ? -6.981 4.431 6.555 1.00 97.44 79 ASP A N 1
ATOM 595 C CA . ASP A 1 79 ? -7.636 3.622 7.580 1.00 97.44 79 ASP A CA 1
ATOM 596 C C . ASP A 1 79 ? -7.236 4.020 9.009 1.00 97.44 79 ASP A C 1
ATOM 598 O O . ASP A 1 79 ? -8.085 4.097 9.900 1.00 97.44 79 ASP A O 1
ATOM 602 N N . LEU A 1 80 ? -5.954 4.338 9.225 1.00 96.69 80 LEU A N 1
ATOM 603 C CA . LEU A 1 80 ? -5.477 4.888 10.496 1.00 96.69 80 LEU A CA 1
ATOM 604 C C . LEU A 1 80 ? -6.064 6.275 10.774 1.00 96.69 80 LEU A C 1
ATOM 606 O O . LEU A 1 80 ? -6.413 6.574 11.915 1.00 96.69 80 LEU A O 1
ATOM 610 N N . LEU A 1 81 ? -6.206 7.118 9.746 1.00 95.69 81 LEU A N 1
ATOM 611 C CA . LEU A 1 81 ? -6.879 8.408 9.879 1.00 95.69 81 LEU A CA 1
ATOM 612 C C . LEU A 1 81 ? -8.350 8.218 10.257 1.00 95.69 81 LEU A C 1
ATOM 614 O O . LEU A 1 81 ? -8.836 8.933 11.128 1.00 95.69 81 LEU A O 1
ATOM 618 N N . LEU A 1 82 ? -9.058 7.253 9.671 1.00 94.19 82 LEU A N 1
ATOM 619 C CA . LEU A 1 82 ? -10.430 6.930 10.075 1.00 94.19 82 LEU A CA 1
ATOM 620 C C . LEU A 1 82 ? -10.498 6.483 11.541 1.00 94.19 82 LEU A C 1
ATOM 622 O O . LEU A 1 82 ? -11.391 6.928 12.260 1.00 94.19 82 LEU A O 1
ATOM 626 N N . GLY A 1 83 ? -9.531 5.685 12.005 1.00 91.31 83 GLY A N 1
ATOM 627 C CA . GLY A 1 83 ? -9.393 5.323 13.419 1.00 91.31 83 GLY A CA 1
ATOM 628 C C . GLY A 1 83 ? -9.240 6.546 14.326 1.00 91.31 83 GLY A C 1
ATOM 629 O O . GLY A 1 83 ? -9.981 6.685 15.294 1.00 91.31 83 GLY A O 1
ATOM 630 N N . LEU A 1 84 ? -8.362 7.483 13.957 1.00 90.62 84 LEU A N 1
ATOM 631 C CA . LEU A 1 84 ? -8.154 8.740 14.689 1.00 90.62 84 LEU A CA 1
ATOM 632 C C . LEU A 1 84 ? -9.422 9.610 14.757 1.00 90.62 84 LEU A C 1
ATOM 634 O O . LEU A 1 84 ? -9.732 10.182 15.800 1.00 90.62 84 LEU A O 1
ATOM 638 N N . HIS A 1 85 ? -10.166 9.731 13.654 1.00 84.38 85 HIS A N 1
ATOM 639 C CA . HIS A 1 85 ? -11.375 10.564 13.604 1.00 84.38 85 HIS A CA 1
ATOM 640 C C . HIS A 1 85 ? -12.580 9.899 14.280 1.00 84.38 85 HIS A C 1
ATOM 642 O O . HIS A 1 85 ? -13.385 10.594 14.900 1.00 84.38 85 HIS A O 1
ATOM 648 N N . GLY A 1 86 ? -12.692 8.569 14.209 1.00 68.94 86 GLY A N 1
ATOM 649 C CA . GLY A 1 86 ? -13.697 7.805 14.950 1.00 68.94 86 GLY A CA 1
ATOM 650 C C . GLY A 1 86 ? -13.525 7.937 16.466 1.00 68.94 86 GLY A C 1
ATOM 651 O O . GLY A 1 86 ? -14.510 8.005 17.197 1.00 68.94 86 GLY A O 1
ATOM 652 N N . GLU A 1 87 ? -12.284 8.069 16.938 1.00 58.03 87 GLU A N 1
ATOM 653 C CA . GLU A 1 87 ? -11.976 8.352 18.344 1.00 58.03 87 GLU A CA 1
ATOM 654 C C . GLU A 1 87 ? -12.373 9.782 18.754 1.00 58.03 87 GLU A C 1
ATOM 656 O O . GLU A 1 87 ? -12.866 9.991 19.863 1.00 58.03 87 GLU A O 1
ATOM 661 N N . SER A 1 88 ? -12.241 10.765 17.855 1.00 53.56 88 SER A N 1
ATOM 662 C CA . SER A 1 88 ? -12.598 12.164 18.137 1.00 53.56 88 SER A CA 1
ATOM 663 C C . SER A 1 88 ? -14.109 12.408 18.287 1.00 53.56 88 SER A C 1
ATOM 665 O O . SER A 1 88 ? -14.496 13.458 18.798 1.00 53.56 88 SER A O 1
ATOM 667 N N . GLY A 1 89 ? -14.961 11.470 17.854 1.00 43.62 89 GLY A N 1
ATOM 668 C CA . GLY A 1 89 ? -16.421 11.531 18.012 1.00 43.62 89 GLY A CA 1
ATOM 669 C C . GLY A 1 89 ? -16.971 10.792 19.240 1.00 43.62 89 GLY A C 1
ATOM 670 O O . GLY A 1 89 ? -18.151 10.933 19.547 1.00 43.62 89 GLY A O 1
ATOM 671 N N . ALA A 1 90 ? -16.146 10.015 19.951 1.00 46.38 90 ALA A N 1
ATOM 672 C CA . ALA A 1 90 ? -16.585 9.151 21.053 1.00 46.38 90 ALA A CA 1
ATOM 673 C C . ALA A 1 90 ? -16.440 9.780 22.457 1.00 46.38 90 ALA A C 1
ATOM 675 O O . ALA A 1 90 ? -16.749 9.131 23.453 1.00 46.38 90 ALA A O 1
ATOM 676 N N . THR A 1 91 ? -15.984 11.032 22.561 1.00 40.59 91 THR A N 1
ATOM 677 C CA . THR A 1 91 ? -15.812 11.761 23.838 1.00 40.59 91 THR A CA 1
ATOM 678 C C . THR A 1 91 ? -16.905 12.797 24.124 1.00 40.59 91 THR A C 1
ATOM 680 O O . THR A 1 91 ? -16.769 13.593 25.050 1.00 40.59 91 THR A O 1
ATOM 683 N N . ALA A 1 92 ? -18.008 12.775 23.375 1.00 41.81 92 ALA A N 1
ATOM 684 C CA . ALA A 1 92 ? -19.168 13.630 23.611 1.00 41.81 92 ALA A CA 1
ATOM 685 C C . ALA A 1 92 ? -20.453 12.796 23.713 1.00 41.81 92 ALA A C 1
ATOM 687 O O . ALA A 1 92 ? -21.307 12.872 22.831 1.00 41.81 92 ALA A O 1
ATOM 688 N N . HIS A 1 93 ? -20.587 11.983 24.766 1.00 35.66 93 HIS A N 1
ATOM 689 C CA . HIS A 1 93 ? -21.905 11.541 25.221 1.00 35.66 93 HIS A CA 1
ATOM 690 C C . HIS A 1 93 ? -21.941 11.122 26.690 1.00 35.66 93 HIS A C 1
ATOM 692 O O . HIS A 1 93 ? -20.934 10.556 27.168 1.00 35.66 93 HIS A O 1
#

Nearest PDB structures (foldseek):
  2efk-assembly1_A-2  TM=5.934E-01  e=3.023E+00  Homo sapiens

Sequence (93 aa):
MKLKTTGVATFACDTPKGKVELLRVMPGLAAEEVLQDVVKMLSCMTELTRRAMARPDDVEVLMRSGYYLNGMAKALVEDLLLGLHGESGATAH

Radius of gyration: 16.07 Å; Cα contacts (8 Å, |Δi|>4): 114; chains: 1; bounding box: 40×19×46 Å

pLDDT: mean 90.39, std 14.1, range [35.66, 98.19]

InterPro domains:
  IPR021427 Protein of unknown function DUF3077 [PF11275] (18-81)